Protein AF-A0A068T8K9-F1 (afdb_monomer_lite)

Structure (mmCIF, N/CA/C/O backbone):
data_AF-A0A068T8K9-F1
#
_entry.id   AF-A0A068T8K9-F1
#
loop_
_atom_site.group_PDB
_atom_site.id
_atom_site.type_symbol
_atom_site.label_atom_id
_atom_site.label_alt_id
_atom_site.label_comp_id
_atom_site.label_asym_id
_atom_site.label_entity_id
_atom_site.label_seq_id
_atom_site.pdbx_PDB_ins_code
_atom_site.Cartn_x
_atom_site.Cartn_y
_atom_site.Cartn_z
_atom_site.occupancy
_atom_site.B_iso_or_equiv
_atom_site.auth_seq_id
_atom_site.auth_comp_id
_atom_site.auth_asym_id
_atom_site.auth_atom_id
_atom_site.pdbx_PDB_model_num
ATOM 1 N N . MET A 1 1 ? -12.831 4.018 10.989 1.00 94.75 1 MET A N 1
ATOM 2 C CA . MET A 1 1 ? -13.723 2.955 10.463 1.00 94.75 1 MET A CA 1
ATOM 3 C C . MET A 1 1 ? -12.906 1.978 9.633 1.00 94.75 1 MET A C 1
ATOM 5 O O . MET A 1 1 ? -12.086 2.413 8.830 1.00 94.75 1 MET A O 1
ATOM 9 N N . ILE A 1 2 ? -13.132 0.680 9.815 1.00 96.38 2 ILE A N 1
ATOM 10 C CA . ILE A 1 2 ? -12.552 -0.410 9.030 1.00 96.38 2 ILE A CA 1
ATOM 11 C C . ILE A 1 2 ? -13.711 -1.194 8.411 1.00 96.38 2 ILE A C 1
ATOM 13 O O . ILE A 1 2 ? -14.587 -1.649 9.135 1.00 96.38 2 ILE A O 1
ATOM 17 N N . MET A 1 3 ? -13.736 -1.353 7.091 1.00 96.06 3 MET A N 1
ATOM 18 C CA . MET A 1 3 ? -14.687 -2.241 6.421 1.00 96.06 3 MET A CA 1
ATOM 19 C C . MET A 1 3 ? -14.027 -3.601 6.214 1.00 96.06 3 MET A C 1
ATOM 21 O O . MET A 1 3 ? -12.920 -3.648 5.682 1.00 96.06 3 MET A O 1
ATOM 25 N N . ILE A 1 4 ? -14.686 -4.689 6.612 1.00 96.69 4 ILE A N 1
ATOM 26 C CA . ILE A 1 4 ? -14.199 -6.069 6.472 1.00 96.69 4 ILE A CA 1
ATOM 27 C C . ILE A 1 4 ? -15.317 -6.902 5.849 1.00 96.69 4 ILE A C 1
ATOM 29 O O . ILE A 1 4 ? -16.389 -7.022 6.431 1.00 96.69 4 ILE A O 1
ATOM 33 N N . ASP A 1 5 ? -15.090 -7.457 4.654 1.00 93.50 5 ASP A N 1
ATOM 34 C CA . ASP A 1 5 ? -16.088 -8.243 3.905 1.00 93.50 5 ASP A CA 1
ATOM 35 C C . ASP A 1 5 ? -17.469 -7.546 3.806 1.00 93.50 5 ASP A C 1
ATOM 37 O O . ASP A 1 5 ? -18.522 -8.176 3.881 1.00 93.50 5 ASP A O 1
ATOM 41 N N . GLY A 1 6 ? -17.467 -6.219 3.638 1.00 93.62 6 GLY A N 1
ATOM 42 C CA . GLY A 1 6 ? -18.686 -5.411 3.518 1.00 93.62 6 GLY A CA 1
ATOM 43 C C . GLY A 1 6 ? -19.352 -5.030 4.844 1.0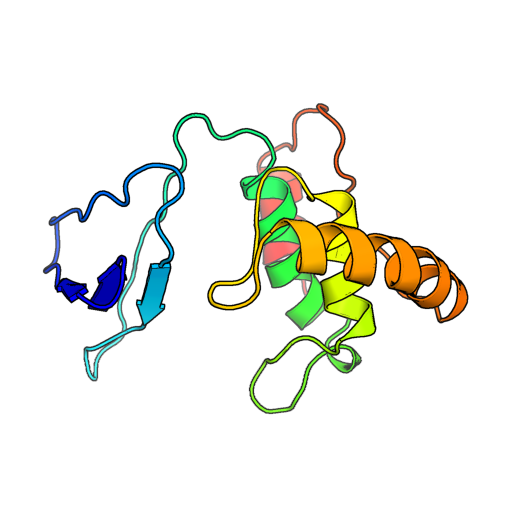0 93.62 6 GLY A C 1
ATOM 44 O O . GLY A 1 6 ? -20.383 -4.365 4.820 1.00 93.62 6 GLY A O 1
ATOM 45 N N . VAL A 1 7 ? -18.773 -5.404 5.987 1.00 96.50 7 VAL A N 1
ATOM 46 C CA . VAL A 1 7 ? -19.250 -5.021 7.323 1.00 96.50 7 VAL A CA 1
ATOM 47 C C . VAL A 1 7 ? -18.380 -3.899 7.881 1.00 96.50 7 VAL A C 1
ATOM 49 O O . VAL A 1 7 ? -17.152 -3.980 7.844 1.00 96.50 7 VAL A O 1
ATOM 52 N N . GLU A 1 8 ? -19.008 -2.840 8.388 1.00 97.56 8 GLU A N 1
ATOM 53 C CA . GLU A 1 8 ? -18.300 -1.736 9.034 1.00 97.56 8 GLU A CA 1
ATOM 54 C C . GLU A 1 8 ? -17.983 -2.052 10.497 1.00 97.56 8 GLU A C 1
ATOM 56 O O . GLU A 1 8 ? -18.832 -2.498 11.266 1.00 97.56 8 GLU A O 1
ATOM 61 N N . HIS A 1 9 ? -16.745 -1.762 10.879 1.00 97.50 9 HIS A N 1
ATOM 62 C CA . HIS A 1 9 ? -16.242 -1.824 12.239 1.00 97.50 9 HIS A CA 1
ATOM 63 C C . HIS A 1 9 ? -15.676 -0.458 12.633 1.00 97.50 9 HIS A C 1
ATOM 65 O O . HIS A 1 9 ? -15.014 0.229 11.843 1.00 97.50 9 HIS A O 1
ATOM 71 N N . PHE A 1 10 ? -15.908 -0.079 13.881 1.00 96.56 10 PHE A N 1
ATOM 72 C CA . PHE A 1 10 ? -15.397 1.146 14.483 1.00 96.56 10 PHE A CA 1
ATOM 73 C C . PHE A 1 10 ? -14.495 0.771 15.658 1.00 96.56 10 PHE A C 1
ATOM 75 O O . PHE A 1 10 ? -14.661 -0.299 16.240 1.00 96.56 10 PHE A O 1
ATOM 82 N N . ALA A 1 11 ? -13.505 1.614 15.923 1.00 95.12 11 ALA A N 1
ATOM 83 C CA . ALA A 1 11 ? -12.605 1.483 17.057 1.00 95.12 11 ALA A CA 1
ATOM 84 C C . ALA A 1 11 ? -12.340 2.870 17.618 1.00 95.12 11 ALA A C 1
ATOM 86 O O . ALA A 1 11 ? -12.017 3.783 16.850 1.00 95.12 11 ALA A O 1
ATOM 87 N N . ASP A 1 12 ? -12.463 2.977 18.932 1.00 93.94 12 ASP A N 1
ATOM 88 C CA . ASP A 1 12 ? -12.082 4.148 19.703 1.00 93.94 12 ASP A CA 1
ATOM 89 C C . ASP A 1 12 ? -10.601 4.092 20.114 1.00 93.94 12 ASP A C 1
ATOM 91 O O . ASP A 1 12 ? -9.856 3.150 19.818 1.00 93.94 12 ASP A O 1
ATOM 95 N N . VAL A 1 13 ? -10.143 5.143 20.796 1.00 94.69 13 VAL A N 1
ATOM 96 C CA . VAL A 1 13 ? -8.765 5.247 21.287 1.00 94.69 13 VAL A CA 1
ATOM 97 C C . VAL A 1 13 ? -8.432 4.063 22.198 1.00 94.69 13 VAL A C 1
ATOM 99 O O . VAL A 1 13 ? -9.091 3.823 23.205 1.00 94.69 13 VAL A O 1
ATOM 102 N N . GLY A 1 14 ? -7.358 3.347 21.859 1.00 96.00 14 GLY A N 1
ATOM 103 C CA . GLY A 1 14 ? -6.893 2.172 22.601 1.00 96.00 14 GLY A CA 1
ATOM 104 C C . GLY A 1 14 ? -7.549 0.855 22.178 1.00 96.00 14 GLY A C 1
ATOM 105 O O . GLY A 1 14 ? -7.084 -0.205 22.596 1.00 96.00 14 GLY A O 1
ATOM 106 N N . GLU A 1 15 ? -8.568 0.889 21.319 1.00 96.50 15 GLU A N 1
ATOM 107 C CA . GLU A 1 15 ? -9.189 -0.316 20.778 1.00 96.50 15 GLU A CA 1
ATOM 108 C C . GLU A 1 15 ? -8.437 -0.853 19.554 1.00 96.50 15 GLU A C 1
ATOM 110 O O . GLU A 1 15 ? -7.646 -0.172 18.901 1.00 96.50 15 GLU A O 1
ATOM 115 N N . THR A 1 16 ? -8.662 -2.128 19.237 1.00 96.12 16 THR A N 1
ATOM 116 C CA . THR A 1 16 ? -8.030 -2.803 18.099 1.00 96.12 16 THR A CA 1
ATOM 117 C C . THR A 1 16 ? -9.060 -3.625 17.341 1.00 96.12 16 THR A C 1
ATOM 119 O O . THR A 1 16 ? -9.760 -4.449 17.926 1.00 96.12 16 THR A O 1
ATOM 122 N N . VAL A 1 17 ? -9.101 -3.458 16.017 1.00 97.00 17 VAL A N 1
ATOM 123 C CA . VAL A 1 17 ? -9.877 -4.319 15.115 1.00 97.00 17 VAL A CA 1
ATOM 124 C C . VAL A 1 17 ? -8.931 -5.269 14.396 1.00 97.00 17 VAL A C 1
ATOM 126 O O . VAL A 1 17 ? -8.009 -4.841 13.703 1.00 97.00 17 VAL A O 1
ATOM 129 N N . MET A 1 18 ? -9.181 -6.570 14.533 1.00 96.81 18 MET A N 1
ATOM 130 C CA . MET A 1 18 ? -8.411 -7.603 13.845 1.00 96.81 18 MET A CA 1
ATOM 131 C C . MET A 1 18 ? -9.033 -7.932 12.492 1.00 96.81 18 MET A C 1
ATOM 133 O O . MET A 1 18 ? -10.176 -8.376 12.415 1.00 96.81 18 MET A O 1
ATOM 137 N N . VAL A 1 19 ? -8.249 -7.782 11.425 1.00 95.75 19 VAL A N 1
ATOM 138 C CA . VAL A 1 19 ? -8.639 -8.222 10.084 1.00 95.75 19 VAL A CA 1
ATOM 139 C C . VAL A 1 19 ? -8.185 -9.671 9.871 1.00 95.75 19 VAL A C 1
ATOM 141 O O . VAL A 1 19 ? -6.980 -9.941 9.904 1.00 95.75 19 VAL A O 1
ATOM 144 N N . PRO A 1 20 ? -9.101 -10.626 9.625 1.00 94.25 20 PRO A N 1
ATOM 145 C CA . PRO A 1 20 ? -8.705 -12.005 9.375 1.00 94.25 20 PRO A CA 1
ATOM 146 C C . PRO A 1 20 ? -7.969 -12.162 8.037 1.00 94.25 20 PRO A C 1
ATOM 148 O O . PRO A 1 20 ? -8.194 -11.427 7.072 1.00 94.25 20 PRO A O 1
ATOM 151 N N . ARG A 1 21 ? -7.109 -13.183 7.947 1.00 91.00 21 ARG A N 1
ATOM 152 C CA . ARG A 1 21 ? -6.367 -13.500 6.718 1.00 91.00 21 ARG A CA 1
ATOM 153 C C . ARG A 1 21 ? -7.317 -13.689 5.530 1.00 91.00 21 ARG A C 1
ATOM 155 O O . ARG A 1 21 ? -8.274 -14.454 5.606 1.00 91.00 21 ARG A O 1
ATOM 162 N N . GLY A 1 22 ? -6.977 -13.060 4.405 1.00 89.19 22 GLY A N 1
ATOM 163 C CA . GLY A 1 22 ? -7.682 -13.235 3.131 1.00 89.19 22 GLY A CA 1
ATOM 164 C C . GLY A 1 22 ? -9.015 -12.493 3.034 1.00 89.19 22 GLY A C 1
ATOM 165 O O . GLY A 1 22 ? -9.728 -12.684 2.054 1.00 89.19 22 GLY A O 1
ATOM 166 N N . LYS A 1 23 ? -9.348 -11.659 4.024 1.00 93.06 23 LYS A N 1
ATOM 167 C CA . LYS A 1 23 ? -10.567 -10.852 4.033 1.00 93.06 23 LYS A CA 1
ATOM 168 C C . LYS A 1 23 ? -10.358 -9.536 3.307 1.00 93.06 23 LYS A C 1
ATOM 170 O O . LYS A 1 23 ? -9.334 -8.874 3.495 1.00 93.06 23 LYS A O 1
ATOM 175 N N . ALA A 1 24 ? -11.316 -9.172 2.460 1.00 93.62 24 ALA A N 1
ATOM 176 C CA . ALA A 1 24 ? -11.267 -7.904 1.751 1.00 93.62 24 ALA A CA 1
ATOM 177 C C . ALA A 1 24 ? -11.528 -6.784 2.757 1.00 93.62 24 ALA A C 1
ATOM 179 O O . ALA A 1 24 ? -12.496 -6.850 3.514 1.00 93.62 24 ALA A O 1
ATOM 180 N N . HIS A 1 25 ? -10.654 -5.780 2.791 1.00 94.25 25 HIS A N 1
ATOM 181 C CA . HIS A 1 25 ? -10.774 -4.705 3.762 1.00 94.25 25 HIS A CA 1
ATOM 182 C C . HIS A 1 25 ? -10.181 -3.392 3.269 1.00 94.25 25 HIS A C 1
ATOM 184 O O . HIS A 1 25 ? -9.284 -3.367 2.425 1.00 94.25 25 HIS A O 1
ATOM 190 N N . PHE A 1 26 ? -10.681 -2.303 3.840 1.00 92.69 26 PHE A N 1
ATOM 191 C CA . PHE A 1 26 ? -10.071 -0.981 3.783 1.00 92.69 26 PHE A CA 1
ATOM 192 C C . PHE A 1 26 ? -10.399 -0.223 5.069 1.00 92.69 26 PHE A C 1
ATOM 194 O 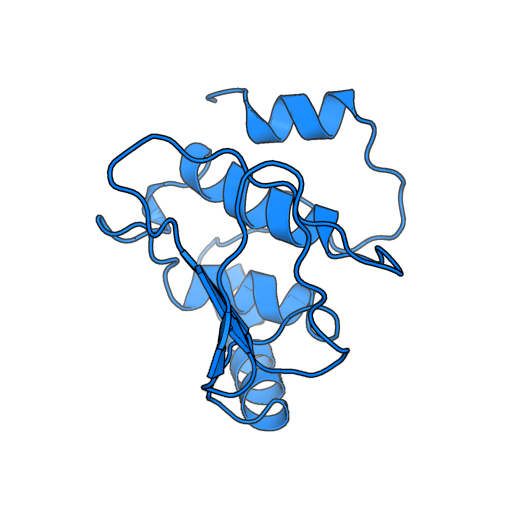O . PHE A 1 26 ? -11.312 -0.593 5.808 1.00 92.69 26 PHE A O 1
ATOM 201 N N . PHE A 1 27 ? -9.664 0.847 5.343 1.00 93.00 27 PHE A N 1
ATOM 202 C CA . PHE A 1 27 ? -9.930 1.723 6.476 1.00 93.00 27 PHE A CA 1
ATOM 203 C C . PHE A 1 27 ? -9.959 3.176 6.022 1.00 93.00 27 PHE A C 1
ATOM 205 O O . PHE A 1 27 ? -9.323 3.553 5.040 1.00 93.00 27 PHE A O 1
ATOM 212 N N . ARG A 1 28 ? -10.718 3.987 6.752 1.00 92.75 28 ARG A N 1
ATOM 213 C CA . ARG A 1 28 ? -10.753 5.441 6.599 1.00 92.75 28 ARG A CA 1
ATOM 214 C C . ARG A 1 28 ? -10.861 6.096 7.966 1.00 92.75 28 ARG A C 1
ATOM 216 O O . ARG A 1 28 ? -11.448 5.511 8.890 1.00 92.75 28 ARG A O 1
ATOM 223 N N . ASN A 1 29 ? -10.345 7.319 8.068 1.00 94.62 29 ASN A N 1
ATOM 224 C CA . ASN A 1 29 ? -10.703 8.179 9.183 1.00 94.62 29 ASN A CA 1
ATOM 225 C C . ASN A 1 29 ? -12.220 8.438 9.121 1.00 94.62 29 ASN A C 1
ATOM 227 O O . ASN A 1 29 ? -12.762 8.733 8.054 1.00 94.62 29 ASN A O 1
ATOM 231 N N . ALA A 1 30 ? -12.905 8.203 10.234 1.00 94.31 30 ALA A N 1
ATOM 232 C CA . ALA A 1 30 ? -14.346 8.406 10.356 1.00 94.31 30 ALA A CA 1
ATOM 233 C C . ALA A 1 30 ? -14.698 9.501 11.369 1.00 94.31 30 ALA A C 1
ATOM 235 O O . ALA A 1 30 ? -15.881 9.783 11.520 1.00 94.31 30 ALA A O 1
ATOM 236 N N . SER A 1 31 ? -13.702 10.091 12.038 1.00 92.88 31 SER A N 1
ATOM 237 C CA . SER A 1 31 ? -13.870 11.294 12.846 1.00 92.88 31 SER A CA 1
ATOM 238 C C . SER A 1 31 ? -13.663 12.545 11.998 1.00 92.88 31 SER A C 1
ATOM 240 O O . SER A 1 31 ? -12.987 12.503 10.966 1.00 92.88 31 SER A O 1
ATOM 242 N N . ASP A 1 32 ? -14.192 13.662 12.491 1.00 94.19 32 ASP A N 1
ATOM 243 C CA . ASP A 1 32 ? -13.892 14.995 11.961 1.00 94.19 32 ASP A CA 1
ATOM 244 C C . ASP A 1 32 ? -12.519 15.510 12.443 1.00 94.19 32 ASP A C 1
ATOM 246 O O . ASP A 1 32 ? -11.937 16.401 11.827 1.00 94.19 32 ASP A O 1
ATOM 250 N N . ASP A 1 33 ? -11.972 14.905 13.505 1.00 93.62 33 ASP A N 1
ATOM 251 C CA . ASP A 1 33 ? -10.654 15.213 14.065 1.00 93.62 33 ASP A CA 1
ATOM 252 C C . ASP A 1 33 ? -9.524 14.353 13.468 1.00 93.62 33 ASP A C 1
ATOM 254 O O . ASP A 1 33 ? -9.749 13.322 12.817 1.00 93.62 33 ASP A O 1
ATOM 258 N N . GLU A 1 34 ? -8.279 14.758 13.731 1.00 93.38 34 GLU A N 1
ATOM 259 C CA . GLU A 1 34 ? -7.084 13.985 13.392 1.00 93.38 34 GLU A CA 1
ATOM 260 C C . GLU A 1 34 ? -7.069 12.639 14.136 1.00 93.38 34 GLU A C 1
ATOM 262 O O . GLU A 1 34 ? -7.129 12.584 15.362 1.00 93.38 34 GLU A O 1
ATOM 267 N N . THR A 1 35 ? -6.953 11.541 13.383 1.00 93.38 35 THR A N 1
ATOM 268 C CA . THR A 1 35 ? -6.861 10.180 13.930 1.00 93.38 35 THR A CA 1
ATOM 269 C C . THR A 1 35 ? -5.487 9.587 13.648 1.00 93.38 35 THR A C 1
ATOM 271 O O . THR A 1 35 ? -5.073 9.470 12.492 1.00 93.38 35 THR A O 1
ATOM 274 N N . HIS A 1 36 ? -4.799 9.138 14.698 1.00 93.50 36 HIS A N 1
ATOM 275 C CA . HIS A 1 36 ? -3.572 8.347 14.582 1.00 93.50 36 HIS A CA 1
ATOM 276 C C . HIS A 1 36 ? -3.910 6.862 14.698 1.00 93.50 36 HIS A C 1
ATOM 278 O O . HIS A 1 36 ? -4.475 6.421 15.695 1.00 93.50 36 HIS A O 1
ATOM 284 N N . ALA A 1 37 ? -3.546 6.079 13.684 1.00 93.25 37 ALA A N 1
ATOM 285 C CA . ALA A 1 37 ? -3.780 4.640 13.655 1.00 93.25 37 ALA A CA 1
ATOM 286 C C . ALA A 1 37 ? -2.473 3.883 13.409 1.00 93.25 37 ALA A C 1
ATOM 288 O O . ALA A 1 37 ? -1.662 4.273 12.569 1.00 93.25 37 ALA A O 1
ATOM 289 N N . THR A 1 38 ? -2.291 2.766 14.116 1.00 93.25 38 THR A N 1
ATOM 290 C CA . THR A 1 38 ? -1.185 1.831 13.873 1.00 93.25 38 THR A CA 1
ATOM 291 C C . THR A 1 38 ? -1.723 0.577 13.202 1.00 93.25 38 THR A C 1
ATOM 293 O O . THR A 1 38 ? -2.621 -0.075 13.727 1.00 93.25 38 THR A O 1
ATOM 296 N N . VAL A 1 39 ? -1.148 0.218 12.054 1.00 92.12 39 VAL A N 1
ATOM 297 C CA . VAL A 1 39 ? -1.466 -1.028 11.347 1.00 92.12 39 VAL A CA 1
ATOM 298 C C . VAL A 1 39 ? -0.300 -1.995 11.509 1.00 92.12 39 VAL A C 1
ATOM 300 O O . VAL A 1 39 ? 0.831 -1.681 11.139 1.00 92.12 39 VAL A O 1
ATOM 303 N N . SER A 1 40 ? -0.576 -3.181 12.047 1.00 92.75 40 SER A N 1
ATOM 304 C CA . SER A 1 40 ? 0.403 -4.256 12.208 1.00 92.75 40 SER A CA 1
ATOM 305 C C . SER A 1 40 ? 0.022 -5.476 11.368 1.00 92.75 40 SER A C 1
ATOM 307 O O . SER A 1 40 ? -1.151 -5.795 11.181 1.00 92.75 40 SER A O 1
ATOM 309 N N . PHE A 1 41 ? 1.035 -6.161 10.833 1.00 90.56 41 PHE A N 1
ATOM 310 C CA . PHE A 1 41 ? 0.873 -7.374 10.033 1.00 90.56 41 PHE A CA 1
ATOM 311 C C . PHE A 1 41 ? 1.622 -8.522 10.702 1.00 90.56 41 PHE A C 1
ATOM 313 O O . PHE A 1 41 ? 2.823 -8.413 10.957 1.00 90.56 41 PHE A O 1
ATOM 320 N N . THR A 1 42 ? 0.932 -9.641 10.920 1.00 91.00 42 THR A N 1
ATOM 321 C CA . THR A 1 42 ? 1.513 -10.846 11.523 1.00 91.00 42 THR A CA 1
ATOM 322 C C . THR A 1 42 ? 1.162 -12.069 10.669 1.00 91.00 42 THR A C 1
ATOM 324 O O . THR A 1 42 ? -0.014 -12.426 10.590 1.00 91.00 42 THR A O 1
ATOM 327 N N . PRO A 1 43 ? 2.141 -12.740 10.027 1.00 88.38 43 PRO A N 1
ATOM 328 C CA . PRO A 1 43 ? 3.558 -12.369 9.928 1.00 88.38 43 PRO A CA 1
ATOM 329 C C . PRO A 1 43 ? 3.779 -11.124 9.045 1.00 88.38 43 PRO A C 1
ATOM 331 O O . PRO A 1 43 ? 3.054 -10.910 8.076 1.00 88.38 43 PRO A O 1
ATOM 334 N N . GLY A 1 44 ? 4.818 -10.333 9.335 1.00 84.69 44 GLY A N 1
ATOM 335 C CA . GLY A 1 44 ? 5.079 -9.069 8.626 1.00 84.69 44 GLY A CA 1
ATOM 336 C C . GLY A 1 44 ? 5.398 -9.228 7.133 1.00 84.69 44 GLY A C 1
ATOM 337 O O . GLY A 1 44 ? 4.961 -8.416 6.313 1.00 84.69 44 GLY A O 1
ATOM 338 N N . GLN A 1 45 ? 6.099 -10.306 6.759 1.00 87.75 45 GLN A N 1
ATOM 339 C CA . GLN A 1 45 ? 6.505 -10.608 5.377 1.00 87.75 45 GLN A CA 1
ATOM 340 C C . GLN A 1 45 ? 7.052 -9.354 4.654 1.00 87.75 45 GLN A C 1
ATOM 342 O O . GLN A 1 45 ? 7.885 -8.640 5.206 1.00 87.75 45 GLN A O 1
ATOM 347 N N . LYS A 1 46 ? 6.582 -9.050 3.435 1.00 90.94 46 LYS A N 1
ATOM 348 C CA . LYS A 1 46 ? 7.018 -7.887 2.639 1.00 90.94 46 LYS A CA 1
ATOM 349 C C . LYS A 1 46 ? 6.069 -6.680 2.707 1.00 90.94 46 LYS A C 1
ATOM 351 O O . LYS A 1 46 ? 6.224 -5.756 1.909 1.00 90.94 46 LYS A O 1
ATOM 356 N N . HIS A 1 47 ? 5.118 -6.647 3.647 1.00 90.56 47 HIS A N 1
ATOM 357 C CA . HIS A 1 47 ? 4.121 -5.567 3.738 1.00 90.56 47 HIS A CA 1
ATOM 358 C C . HIS A 1 47 ? 4.768 -4.201 3.982 1.00 90.56 47 HIS A C 1
ATOM 360 O O . HIS A 1 47 ? 4.475 -3.253 3.258 1.00 90.56 47 HIS A O 1
ATOM 366 N N . LEU A 1 48 ? 5.712 -4.108 4.927 1.00 89.06 48 LEU A N 1
ATOM 367 C CA . LEU A 1 48 ? 6.411 -2.852 5.226 1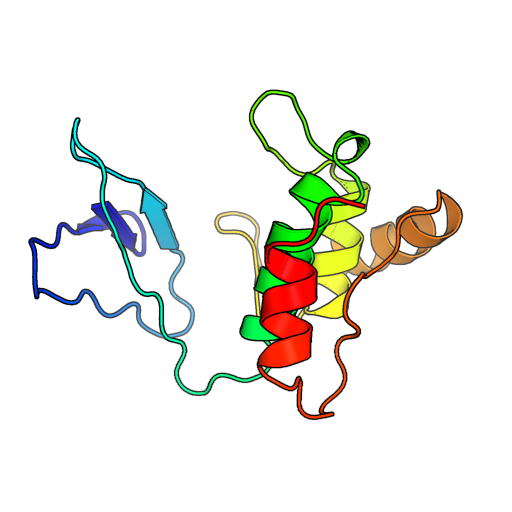.00 89.06 48 LEU A CA 1
ATOM 368 C C . LEU A 1 48 ? 7.076 -2.258 3.972 1.00 89.06 48 LEU A C 1
ATOM 370 O O . LEU A 1 48 ? 6.924 -1.077 3.681 1.00 89.06 48 LEU A O 1
ATOM 374 N N . ARG A 1 49 ? 7.749 -3.094 3.174 1.00 91.50 49 ARG A N 1
ATOM 375 C CA . ARG A 1 49 ? 8.396 -2.684 1.916 1.00 91.50 49 ARG A CA 1
ATOM 376 C C . ARG A 1 49 ? 7.400 -2.165 0.880 1.00 91.50 49 ARG A C 1
ATOM 378 O O . ARG A 1 49 ? 7.707 -1.219 0.154 1.00 91.50 49 ARG A O 1
ATOM 385 N N . PHE A 1 50 ? 6.221 -2.776 0.797 1.00 93.06 50 PHE A N 1
ATOM 386 C CA . PHE A 1 50 ? 5.158 -2.298 -0.082 1.00 93.06 50 PHE A CA 1
ATOM 387 C C . PHE A 1 50 ? 4.643 -0.921 0.358 1.00 93.06 50 PHE A C 1
ATOM 389 O O . PHE A 1 50 ? 4.566 -0.013 -0.468 1.00 93.06 50 PHE A O 1
ATOM 396 N N . PHE A 1 51 ? 4.345 -0.742 1.648 1.00 91.00 51 PHE A N 1
ATOM 397 C CA . PHE A 1 51 ? 3.844 0.537 2.158 1.00 91.00 51 PHE A CA 1
ATOM 398 C C . PHE A 1 51 ? 4.887 1.652 2.063 1.00 91.00 51 PHE A C 1
ATOM 400 O O . PHE A 1 51 ? 4.533 2.754 1.661 1.00 91.00 51 PHE A O 1
ATOM 407 N N . ILE A 1 52 ? 6.173 1.363 2.298 1.00 90.56 52 ILE A N 1
ATOM 408 C CA . ILE A 1 52 ? 7.255 2.330 2.055 1.00 90.56 52 ILE A CA 1
ATOM 409 C C . ILE A 1 52 ? 7.318 2.708 0.575 1.00 90.56 52 ILE A C 1
ATOM 411 O O . ILE A 1 52 ? 7.429 3.885 0.258 1.00 90.56 52 ILE A O 1
ATOM 415 N N . ASN A 1 53 ? 7.202 1.746 -0.349 1.00 92.31 53 ASN A N 1
ATOM 416 C CA . ASN A 1 53 ? 7.137 2.071 -1.776 1.00 92.31 53 ASN A CA 1
ATOM 417 C C . ASN A 1 53 ? 5.982 3.017 -2.095 1.00 92.31 53 ASN A C 1
ATOM 419 O O . ASN A 1 53 ? 6.151 3.893 -2.938 1.00 92.31 53 ASN A O 1
ATOM 423 N N . LEU A 1 54 ? 4.810 2.815 -1.492 1.00 90.62 54 LEU A N 1
ATOM 424 C CA . LEU A 1 54 ? 3.648 3.659 -1.741 1.00 90.62 54 LEU A CA 1
ATOM 425 C C . LEU A 1 54 ? 3.849 5.058 -1.149 1.00 90.62 54 LEU A C 1
ATOM 427 O O . LEU A 1 54 ? 3.781 6.025 -1.901 1.00 90.62 54 LEU A O 1
ATOM 431 N N . ALA A 1 55 ? 4.183 5.143 0.141 1.00 89.75 55 ALA A N 1
ATOM 432 C CA . ALA A 1 55 ? 4.385 6.399 0.860 1.00 89.75 55 ALA A CA 1
ATOM 433 C C . ALA A 1 55 ? 5.537 7.226 0.270 1.00 89.75 55 ALA A C 1
ATOM 435 O O . ALA A 1 55 ? 5.361 8.391 -0.052 1.00 89.75 55 ALA A O 1
ATOM 436 N N . ALA A 1 56 ? 6.699 6.621 0.017 1.00 89.62 56 ALA A N 1
ATOM 437 C CA . ALA A 1 56 ? 7.818 7.344 -0.583 1.00 89.62 56 ALA A CA 1
ATOM 438 C C . ALA A 1 56 ? 7.503 7.806 -2.020 1.00 89.62 56 ALA A C 1
ATOM 440 O O . ALA A 1 56 ? 7.983 8.849 -2.455 1.00 89.62 56 ALA A O 1
ATOM 441 N N . SER A 1 57 ? 6.670 7.070 -2.774 1.00 91.56 57 SER A N 1
ATOM 442 C CA . SER A 1 57 ? 6.311 7.467 -4.146 1.00 91.56 57 SER A CA 1
ATOM 443 C C . SER A 1 57 ? 5.471 8.741 -4.193 1.00 91.56 57 SER A C 1
ATOM 445 O O . SER A 1 57 ? 5.568 9.450 -5.192 1.00 91.56 57 SER A O 1
ATOM 447 N N . THR A 1 58 ? 4.663 9.041 -3.166 1.00 89.25 58 THR A N 1
ATOM 448 C CA . THR A 1 58 ? 3.854 10.276 -3.145 1.00 89.25 58 THR A CA 1
ATOM 449 C C . THR A 1 58 ? 4.723 11.525 -3.033 1.00 89.25 58 THR A C 1
ATOM 451 O O . THR A 1 58 ? 4.277 12.606 -3.397 1.00 89.25 58 THR A O 1
ATOM 454 N N . VAL A 1 59 ? 5.959 11.368 -2.552 1.00 88.50 59 VAL A N 1
ATOM 455 C CA . VAL A 1 59 ? 6.946 12.443 -2.409 1.00 88.50 59 VAL A CA 1
ATOM 456 C C . VAL A 1 59 ? 7.940 12.445 -3.568 1.00 88.50 59 VAL A C 1
ATOM 458 O O . VAL A 1 59 ? 8.178 13.486 -4.166 1.00 88.50 59 VAL A O 1
ATOM 461 N N . LEU A 1 60 ? 8.508 11.283 -3.906 1.00 88.94 60 LEU A N 1
ATOM 462 C CA . LEU A 1 60 ? 9.598 11.176 -4.884 1.00 88.94 60 LEU A CA 1
ATOM 463 C C . LEU A 1 60 ? 9.125 11.139 -6.339 1.00 88.94 60 LEU A C 1
ATOM 465 O O . LEU A 1 60 ? 9.906 11.416 -7.244 1.00 88.94 60 LEU A O 1
ATOM 469 N N . THR A 1 61 ? 7.879 10.729 -6.572 1.00 92.12 61 THR A N 1
ATOM 470 C CA . THR A 1 61 ? 7.282 10.664 -7.912 1.00 92.12 61 THR A CA 1
ATOM 471 C C . THR A 1 61 ? 5.810 11.100 -7.874 1.00 92.12 61 THR A C 1
ATOM 473 O O . THR A 1 61 ? 4.918 10.298 -8.185 1.00 92.12 61 THR A O 1
ATOM 476 N N . PRO A 1 62 ? 5.505 12.327 -7.415 1.00 92.62 62 PRO A N 1
ATOM 477 C CA . PRO A 1 62 ? 4.131 12.800 -7.234 1.00 92.62 62 PRO A CA 1
ATOM 478 C C . PRO A 1 62 ? 3.335 12.798 -8.547 1.00 92.62 62 PRO A C 1
ATOM 480 O O . PRO A 1 62 ? 2.128 12.569 -8.548 1.00 92.62 62 PRO A O 1
ATOM 483 N N . GLU A 1 63 ? 4.006 12.938 -9.692 1.00 94.06 63 GLU A N 1
ATOM 484 C CA . GLU A 1 63 ? 3.412 12.843 -11.025 1.00 94.06 63 GLU A CA 1
ATOM 485 C C . GLU A 1 63 ? 2.803 11.468 -11.329 1.00 94.06 63 GLU A C 1
ATOM 487 O O . GLU A 1 63 ? 2.028 11.329 -12.280 1.00 94.06 63 GLU A O 1
ATOM 492 N N . ASN A 1 64 ? 3.119 10.440 -10.537 1.00 95.19 64 ASN A N 1
ATOM 493 C CA . ASN A 1 64 ? 2.532 9.109 -10.656 1.00 95.19 64 ASN A CA 1
ATOM 494 C C . ASN A 1 64 ? 1.168 8.974 -9.969 1.00 95.19 64 ASN A C 1
ATOM 496 O O . ASN A 1 64 ? 0.595 7.882 -10.002 1.00 95.19 64 ASN A O 1
ATOM 500 N N . PHE A 1 65 ? 0.643 10.056 -9.394 1.00 95.06 65 PHE A N 1
ATOM 501 C CA . PHE A 1 65 ? -0.620 10.087 -8.667 1.00 95.06 65 PHE A CA 1
ATOM 502 C C . PHE A 1 65 ? -1.603 11.091 -9.279 1.00 95.06 65 PHE A C 1
ATOM 504 O O . PHE A 1 65 ? -1.217 12.025 -9.985 1.00 95.06 65 PHE A O 1
ATOM 511 N N . SER A 1 66 ? -2.896 10.860 -9.059 1.00 93.19 66 SER A N 1
ATOM 512 C CA . SER A 1 66 ? -3.951 11.835 -9.334 1.00 93.19 66 SER A CA 1
ATOM 513 C C . SER A 1 66 ? -3.952 12.938 -8.262 1.00 93.19 66 SER A C 1
ATOM 515 O O . SER A 1 66 ? -3.391 12.741 -7.182 1.00 93.19 66 SER A O 1
ATOM 517 N N . PRO A 1 67 ? -4.628 14.079 -8.495 1.00 90.06 67 PRO A N 1
ATOM 518 C CA . PRO A 1 67 ? -4.856 15.085 -7.453 1.00 90.06 67 PRO A CA 1
ATOM 519 C C . PRO A 1 67 ? -5.578 14.542 -6.209 1.00 90.06 67 PRO A C 1
ATOM 521 O O . PRO A 1 67 ? -5.461 15.116 -5.134 1.00 90.06 67 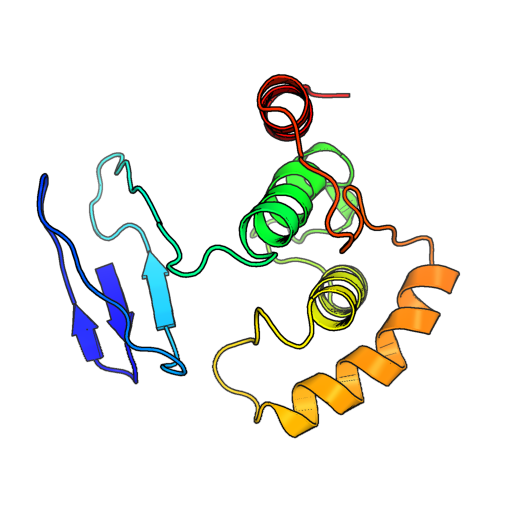PRO A O 1
ATOM 524 N N . GLN A 1 68 ? -6.317 13.438 -6.349 1.00 88.94 68 GLN A N 1
ATOM 525 C CA . GLN A 1 68 ? -7.005 12.742 -5.259 1.00 88.94 68 GLN A CA 1
ATOM 526 C C . GLN A 1 68 ? -6.083 11.775 -4.494 1.00 88.94 68 GLN A C 1
ATOM 528 O O . GLN A 1 68 ? -6.501 11.192 -3.499 1.00 88.94 68 GLN A O 1
ATOM 533 N N . GLY A 1 69 ? -4.832 11.607 -4.937 1.00 87.38 69 GLY A N 1
ATOM 534 C CA . GLY A 1 69 ? -3.861 10.695 -4.333 1.00 87.38 69 GLY A CA 1
ATOM 535 C C . GLY A 1 69 ? -3.919 9.265 -4.876 1.00 87.38 69 GLY A C 1
ATOM 536 O O . GLY A 1 69 ? -3.233 8.387 -4.352 1.00 87.38 69 GLY A O 1
ATOM 537 N N . ASP A 1 70 ? -4.685 9.008 -5.940 1.00 91.12 70 ASP A N 1
ATOM 538 C CA . ASP A 1 70 ? -4.766 7.679 -6.546 1.00 91.12 70 ASP A CA 1
ATOM 539 C C . ASP A 1 70 ? -3.531 7.397 -7.395 1.00 91.12 70 ASP A C 1
ATOM 541 O O . ASP A 1 70 ? -3.178 8.164 -8.293 1.00 91.12 70 ASP A O 1
ATOM 545 N N . ALA A 1 71 ? -2.889 6.254 -7.172 1.00 93.44 71 ALA A N 1
ATOM 546 C CA . ALA A 1 71 ? -1.775 5.831 -8.006 1.00 93.44 71 ALA A CA 1
ATOM 547 C C . ALA A 1 71 ? -2.245 5.522 -9.441 1.00 93.44 71 ALA A C 1
ATOM 549 O O . ALA A 1 71 ? -3.169 4.735 -9.654 1.00 93.44 71 ALA A O 1
ATOM 550 N N . LYS A 1 72 ? -1.549 6.069 -10.446 1.00 95.56 72 LYS A N 1
ATOM 551 C CA . LYS A 1 72 ? -1.772 5.734 -11.862 1.00 95.56 72 LYS A CA 1
ATOM 552 C C . LYS A 1 72 ? -1.639 4.225 -12.087 1.00 95.56 72 LYS A C 1
ATOM 554 O O . LYS A 1 72 ? -0.769 3.574 -11.503 1.00 95.56 72 LYS A O 1
ATOM 559 N N . LEU A 1 73 ? -2.437 3.684 -13.013 1.00 95.62 73 LEU A N 1
ATOM 560 C CA . LEU A 1 73 ? -2.547 2.239 -13.258 1.00 95.62 73 LEU A CA 1
ATOM 561 C C . LEU A 1 73 ? -1.189 1.543 -13.435 1.00 95.62 73 LEU A C 1
ATOM 563 O O . LEU A 1 73 ? -0.933 0.523 -12.804 1.00 95.62 73 LEU A O 1
ATOM 567 N N . LEU A 1 74 ? -0.294 2.095 -14.256 1.00 97.00 74 LEU A N 1
ATOM 568 C CA . LEU A 1 74 ? 1.020 1.488 -14.493 1.00 97.00 74 LEU A CA 1
ATOM 569 C C . LEU A 1 74 ? 1.938 1.557 -13.266 1.00 97.00 74 LEU A C 1
ATOM 571 O O . LEU A 1 74 ? 2.691 0.610 -13.015 1.00 97.00 74 LEU A O 1
ATOM 575 N N . ALA A 1 75 ? 1.849 2.629 -12.476 1.00 95.69 75 ALA A N 1
ATOM 576 C CA . ALA A 1 75 ? 2.614 2.777 -11.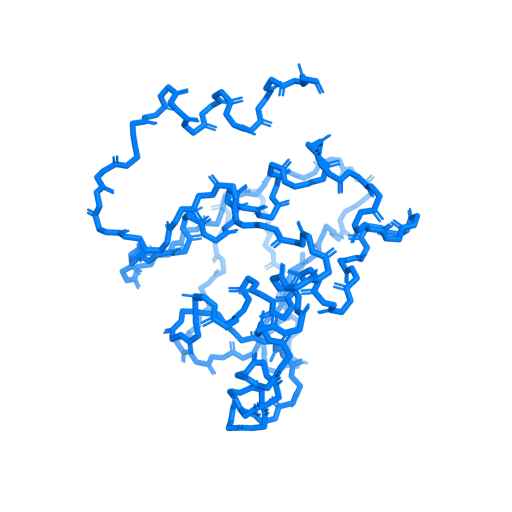243 1.00 95.69 75 ALA A CA 1
ATOM 577 C C . ALA A 1 75 ? 2.187 1.736 -10.201 1.00 95.69 75 ALA A C 1
ATOM 579 O O . ALA A 1 75 ? 3.042 1.085 -9.593 1.00 95.69 75 ALA A O 1
ATOM 580 N N . ILE A 1 76 ? 0.876 1.551 -10.012 1.00 95.38 76 ILE A N 1
ATOM 581 C CA . ILE A 1 76 ? 0.352 0.576 -9.050 1.00 95.38 76 ILE A CA 1
ATOM 582 C C . ILE A 1 76 ? 0.487 -0.863 -9.558 1.00 95.38 76 ILE A C 1
ATOM 584 O O . ILE A 1 76 ? 0.829 -1.743 -8.772 1.00 95.38 76 ILE A O 1
ATOM 588 N N . ALA A 1 77 ? 0.340 -1.108 -10.865 1.00 96.69 77 ALA A N 1
ATOM 589 C CA . ALA A 1 77 ? 0.528 -2.430 -11.463 1.00 96.69 77 ALA A CA 1
ATOM 590 C C . ALA A 1 77 ? 1.946 -2.968 -11.239 1.00 96.69 77 ALA A C 1
ATOM 592 O O . ALA A 1 77 ? 2.111 -4.131 -10.876 1.00 96.69 77 ALA A O 1
ATOM 593 N N . LEU A 1 78 ? 2.974 -2.121 -11.388 1.00 97.31 78 LEU A N 1
ATOM 594 C CA . LEU A 1 78 ? 4.359 -2.511 -11.112 1.00 97.31 78 LEU A CA 1
ATOM 595 C C . LEU A 1 78 ? 4.546 -2.942 -9.651 1.00 97.31 78 LEU A C 1
ATOM 597 O O . LEU A 1 78 ? 5.165 -3.974 -9.387 1.00 97.31 78 LEU A O 1
ATOM 601 N N . LYS A 1 79 ? 4.001 -2.163 -8.709 1.00 95.81 79 LYS A N 1
ATOM 602 C CA . LYS A 1 79 ? 4.091 -2.432 -7.268 1.00 95.81 79 LYS A CA 1
ATOM 603 C C . LYS A 1 79 ? 3.324 -3.706 -6.898 1.00 95.81 79 LYS A C 1
ATOM 605 O O . LYS A 1 79 ? 3.904 -4.615 -6.314 1.00 95.81 79 LYS A O 1
ATOM 610 N N . LEU A 1 80 ? 2.060 -3.830 -7.299 1.00 95.75 80 LEU A N 1
ATOM 611 C CA . LEU A 1 80 ? 1.242 -5.012 -7.005 1.00 95.75 80 LEU A CA 1
ATOM 612 C C . LEU A 1 80 ? 1.784 -6.280 -7.672 1.00 95.75 80 LEU A C 1
ATOM 614 O O . LEU A 1 80 ? 1.715 -7.349 -7.076 1.00 95.75 80 LEU A O 1
ATOM 618 N N . HIS A 1 81 ? 2.403 -6.186 -8.853 1.00 97.00 81 HIS A N 1
ATOM 619 C CA . HIS A 1 81 ? 3.098 -7.331 -9.440 1.00 97.00 81 HIS A CA 1
ATOM 620 C C . HIS A 1 81 ? 4.362 -7.722 -8.659 1.00 97.00 81 HIS A C 1
ATOM 622 O O . HIS A 1 81 ? 4.634 -8.908 -8.474 1.00 97.00 81 HIS A O 1
ATOM 628 N N . ALA A 1 82 ? 5.144 -6.744 -8.195 1.00 95.94 82 ALA A N 1
ATOM 629 C CA . ALA A 1 82 ? 6.365 -6.997 -7.431 1.00 95.94 82 ALA A CA 1
ATOM 630 C C . ALA A 1 82 ? 6.088 -7.641 -6.061 1.00 95.94 82 ALA A C 1
ATOM 632 O O . ALA A 1 82 ? 6.896 -8.434 -5.583 1.00 95.94 82 ALA A O 1
ATOM 633 N N . TYR A 1 83 ? 4.931 -7.341 -5.465 1.00 94.19 83 TYR A N 1
ATOM 634 C CA . TYR A 1 83 ? 4.485 -7.860 -4.168 1.00 94.19 83 TYR A CA 1
ATOM 635 C C . TYR A 1 83 ? 3.266 -8.799 -4.289 1.00 94.19 83 TYR A C 1
ATOM 637 O O . TYR A 1 83 ? 2.492 -8.936 -3.343 1.00 94.19 83 TYR A O 1
ATOM 645 N N . ARG A 1 84 ? 3.116 -9.486 -5.432 1.00 90.00 84 ARG A N 1
ATOM 646 C CA . ARG A 1 84 ? 1.924 -10.246 -5.883 1.00 90.00 84 ARG A CA 1
ATOM 647 C C . ARG A 1 84 ? 1.436 -11.415 -5.027 1.00 90.00 84 ARG A C 1
ATOM 649 O O . ARG A 1 84 ? 0.538 -12.117 -5.474 1.00 90.00 84 ARG A O 1
ATOM 656 N N . ASP A 1 85 ? 2.011 -11.650 -3.859 1.00 88.12 85 ASP A N 1
ATOM 657 C CA . ASP A 1 85 ? 1.600 -12.683 -2.894 1.00 88.12 85 ASP A CA 1
ATOM 658 C C . ASP A 1 85 ? 1.405 -12.107 -1.477 1.00 88.12 85 ASP A C 1
ATOM 660 O O . ASP A 1 85 ? 1.231 -12.853 -0.517 1.00 88.12 85 ASP A O 1
ATOM 664 N N . HIS A 1 86 ? 1.423 -10.774 -1.361 1.00 88.44 86 HIS A N 1
ATOM 665 C CA . HIS A 1 86 ? 1.308 -10.038 -0.102 1.00 88.44 86 HIS A CA 1
ATOM 666 C C . HIS A 1 86 ? 0.095 -9.106 -0.094 1.00 88.44 86 HIS A C 1
ATOM 668 O O . HIS A 1 86 ? -0.634 -9.075 0.888 1.00 88.44 86 HIS A O 1
ATOM 674 N N . LEU A 1 87 ? -0.156 -8.381 -1.192 1.00 88.69 87 LEU A N 1
ATOM 675 C CA . LEU A 1 87 ? -1.302 -7.478 -1.307 1.00 88.69 87 LEU A CA 1
ATOM 676 C C . LEU A 1 87 ? -2.067 -7.680 -2.612 1.00 88.69 87 LEU A C 1
ATOM 678 O O . LEU A 1 87 ? -1.479 -7.869 -3.678 1.00 88.69 87 LEU A O 1
ATOM 682 N N . TYR A 1 88 ? -3.387 -7.562 -2.505 1.00 91.38 88 TYR A N 1
ATOM 683 C CA . TYR A 1 88 ? -4.326 -7.524 -3.618 1.00 91.38 88 TYR A CA 1
ATOM 684 C C . TYR A 1 88 ? -5.347 -6.421 -3.367 1.00 91.38 88 TYR A C 1
ATOM 686 O O . TYR A 1 88 ? -5.658 -6.101 -2.220 1.00 91.38 88 TYR A O 1
ATOM 694 N N . LEU A 1 89 ? -5.885 -5.861 -4.445 1.00 90.12 89 LEU A N 1
ATOM 695 C CA . LEU A 1 89 ? -6.995 -4.923 -4.367 1.00 90.12 89 LEU A CA 1
ATOM 696 C C . LEU A 1 89 ? -8.269 -5.662 -3.953 1.00 90.12 89 LEU A C 1
ATOM 698 O O . LEU A 1 89 ? -8.519 -6.783 -4.405 1.00 90.12 89 LEU A O 1
ATOM 702 N N . ALA A 1 90 ? -9.090 -5.021 -3.127 1.00 87.38 90 ALA A N 1
ATOM 703 C CA . ALA A 1 90 ? -10.446 -5.485 -2.874 1.00 87.38 90 ALA A CA 1
ATOM 704 C C . ALA A 1 90 ? -11.288 -5.354 -4.160 1.00 87.38 90 ALA A C 1
ATOM 706 O O . ALA A 1 90 ? -11.165 -4.367 -4.885 1.00 87.38 90 ALA A O 1
ATOM 707 N N . GLY A 1 91 ? -12.133 -6.347 -4.453 1.00 85.25 91 GLY A N 1
ATOM 708 C CA . GLY A 1 91 ? -13.051 -6.336 -5.600 1.00 85.25 91 GLY A CA 1
ATOM 709 C C . GLY A 1 91 ? -12.704 -7.365 -6.684 1.00 85.25 91 GLY A C 1
ATOM 710 O O . GLY A 1 91 ? -13.360 -8.406 -6.737 1.00 85.25 91 GLY A O 1
ATOM 711 N N . PRO A 1 92 ? -11.709 -7.126 -7.562 1.00 89.25 92 PRO A N 1
ATOM 712 C CA . PRO A 1 92 ? -11.396 -8.062 -8.641 1.00 89.25 92 PRO A CA 1
ATOM 713 C C . PRO A 1 92 ? -10.882 -9.414 -8.112 1.00 89.25 92 PRO A C 1
ATOM 715 O O . PRO A 1 92 ? -10.085 -9.428 -7.169 1.00 89.25 92 PRO A O 1
ATOM 718 N N . PRO A 1 93 ? -11.220 -10.558 -8.740 1.00 92.75 93 PRO A N 1
ATOM 719 C CA . PRO A 1 93 ? -10.657 -11.849 -8.347 1.00 92.75 93 PRO A CA 1
ATOM 720 C C . PRO A 1 93 ? -9.122 -11.854 -8.406 1.00 92.75 93 PRO A C 1
ATOM 722 O O . PRO A 1 93 ? -8.524 -11.346 -9.355 1.00 92.75 93 PRO A O 1
ATOM 725 N N . ILE A 1 94 ? -8.467 -12.480 -7.422 1.00 93.69 94 ILE A N 1
ATOM 726 C CA . ILE A 1 94 ? -6.996 -12.482 -7.286 1.00 93.69 94 ILE A CA 1
ATOM 727 C C . ILE A 1 94 ? -6.291 -12.967 -8.562 1.00 93.69 94 ILE A C 1
ATOM 729 O O . ILE A 1 94 ? -5.272 -12.409 -8.964 1.00 93.69 94 ILE A O 1
ATOM 733 N N . TRP A 1 95 ? -6.827 -13.993 -9.226 1.00 95.38 95 TRP A N 1
ATOM 734 C CA . TRP A 1 95 ? -6.222 -14.532 -10.445 1.00 95.38 95 TRP A CA 1
ATOM 735 C C . TRP A 1 95 ? -6.250 -13.525 -11.608 1.00 95.38 95 TRP A C 1
ATOM 737 O O . TRP A 1 95 ? -5.280 -13.445 -12.361 1.00 95.38 95 TRP A O 1
ATOM 747 N N . VAL A 1 96 ? -7.305 -12.703 -11.704 1.00 96.12 96 VAL A N 1
ATOM 748 C CA . VAL A 1 96 ? -7.409 -11.617 -12.692 1.00 96.12 96 VAL A CA 1
ATOM 749 C C . VAL A 1 96 ? -6.341 -10.570 -12.410 1.00 96.12 96 VAL A C 1
ATOM 751 O O . VAL A 1 96 ? -5.622 -10.162 -13.318 1.00 96.12 96 VAL A O 1
ATOM 754 N N . GLN A 1 97 ? -6.182 -10.183 -11.142 1.00 96.06 97 GLN A N 1
ATOM 755 C CA . GLN A 1 97 ? -5.149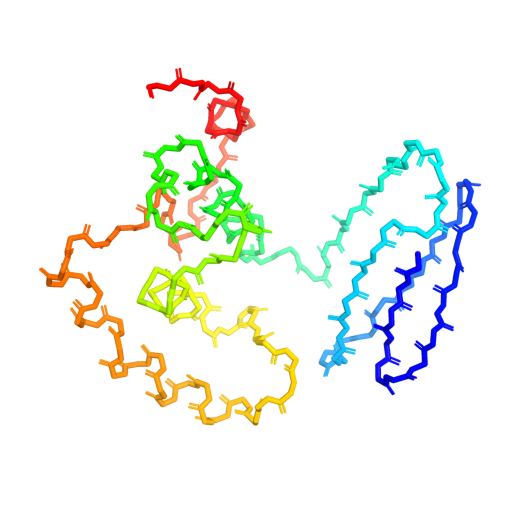 -9.234 -10.727 1.00 96.06 97 GLN A CA 1
ATOM 756 C C . GLN A 1 97 ? -3.747 -9.746 -11.063 1.00 96.06 97 GLN A C 1
ATOM 758 O O . GLN A 1 97 ? -2.945 -9.016 -11.641 1.00 96.06 97 GLN A O 1
ATOM 763 N N . LYS A 1 98 ? -3.451 -11.018 -10.759 1.00 96.25 98 LYS A N 1
ATOM 764 C CA . LYS A 1 98 ? -2.153 -11.632 -11.070 1.00 96.25 98 LYS A CA 1
ATOM 765 C C . LYS A 1 98 ? -1.843 -11.580 -12.562 1.00 96.25 98 LYS A C 1
ATOM 767 O O . LYS A 1 98 ? -0.741 -11.169 -12.922 1.00 96.25 98 LYS A O 1
ATOM 772 N N . LEU A 1 99 ? -2.800 -11.963 -13.408 1.00 97.38 99 LEU A N 1
ATOM 773 C CA . LEU A 1 99 ? -2.628 -11.944 -14.858 1.00 97.38 99 LEU A CA 1
ATOM 774 C C . LEU A 1 99 ? -2.435 -10.512 -15.372 1.00 97.38 99 LEU A C 1
ATOM 776 O O . LEU A 1 99 ? -1.431 -10.221 -16.016 1.00 97.38 99 LEU A O 1
ATOM 780 N N . MET A 1 100 ? -3.349 -9.609 -15.017 1.00 97.44 100 MET A N 1
ATOM 781 C CA . MET A 1 100 ? -3.325 -8.212 -15.451 1.00 97.44 100 MET A CA 1
ATOM 782 C C . MET A 1 100 ? -2.037 -7.495 -15.025 1.00 97.44 100 MET A C 1
ATOM 784 O O . MET A 1 100 ? -1.408 -6.798 -15.818 1.00 97.44 100 MET A O 1
ATOM 788 N N . PHE A 1 101 ? -1.598 -7.659 -13.778 1.00 97.50 101 PHE A N 1
ATOM 789 C CA . PHE A 1 101 ? -0.384 -6.995 -13.311 1.00 97.50 101 PHE A CA 1
ATOM 790 C C . PHE A 1 101 ? 0.885 -7.644 -13.868 1.00 97.50 101 PHE A C 1
ATOM 792 O O . PHE A 1 101 ? 1.866 -6.939 -14.086 1.00 97.50 101 PHE A O 1
ATOM 799 N N . ALA A 1 102 ? 0.873 -8.947 -14.172 1.00 97.50 102 ALA A N 1
ATOM 800 C CA . ALA A 1 102 ? 1.980 -9.592 -14.879 1.00 97.50 102 ALA A CA 1
ATOM 801 C C . ALA A 1 102 ? 2.166 -9.059 -16.301 1.00 97.50 102 ALA A C 1
ATOM 803 O O . ALA A 1 102 ? 3.304 -8.885 -16.732 1.00 97.50 102 ALA A O 1
ATOM 804 N N . THR A 1 103 ? 1.077 -8.744 -17.004 1.00 97.81 103 THR A N 1
ATOM 805 C CA . THR A 1 103 ? 1.156 -8.154 -18.345 1.00 97.81 103 THR A CA 1
ATOM 806 C C . THR A 1 103 ? 1.541 -6.677 -18.308 1.00 97.81 103 THR A C 1
ATOM 808 O O . THR A 1 103 ? 2.311 -6.223 -19.149 1.00 97.81 103 THR A O 1
ATOM 811 N N . LEU A 1 104 ? 1.046 -5.914 -17.327 1.00 98.31 104 LEU A N 1
ATOM 812 C CA . LEU A 1 104 ? 1.302 -4.473 -17.241 1.00 98.31 104 LEU A CA 1
ATOM 813 C C . LEU A 1 104 ? 2.678 -4.128 -16.658 1.00 98.31 104 LEU A C 1
ATOM 815 O O . LEU A 1 104 ? 3.282 -3.148 -17.081 1.00 98.31 104 LEU A O 1
ATOM 819 N N . ALA A 1 105 ? 3.216 -4.921 -15.729 1.00 97.69 105 ALA A N 1
ATOM 820 C CA . ALA A 1 105 ? 4.498 -4.636 -15.083 1.00 97.69 105 ALA A CA 1
ATOM 821 C C . ALA A 1 105 ? 5.692 -4.407 -16.040 1.00 97.69 105 ALA A C 1
ATOM 823 O O . ALA A 1 105 ? 6.447 -3.457 -15.801 1.00 97.69 105 ALA A O 1
ATOM 824 N N . PRO A 1 106 ? 5.920 -5.207 -17.106 1.00 98.12 106 PRO A N 1
ATOM 825 C CA . PRO A 1 106 ? 6.989 -4.914 -18.061 1.00 98.12 106 PRO A CA 1
ATOM 826 C C . PRO A 1 106 ? 6.747 -3.597 -18.808 1.00 98.12 106 PRO A C 1
ATOM 828 O O . PRO A 1 106 ? 7.688 -2.825 -18.978 1.00 98.12 106 PRO A O 1
ATOM 831 N N . ILE A 1 107 ? 5.497 -3.285 -19.165 1.00 98.44 107 ILE A N 1
ATOM 832 C CA . ILE A 1 107 ? 5.126 -2.010 -19.800 1.00 98.44 107 ILE A CA 1
ATOM 833 C C . ILE A 1 107 ? 5.429 -0.846 -18.852 1.00 98.44 107 ILE A C 1
ATOM 835 O O . ILE A 1 107 ? 6.058 0.128 -19.259 1.00 98.44 107 ILE A O 1
ATOM 839 N N . SER A 1 108 ? 5.090 -0.974 -17.567 1.00 98.00 108 SER A N 1
ATOM 840 C CA . SER A 1 108 ? 5.444 0.018 -16.551 1.00 98.00 108 SER A CA 1
ATOM 841 C C . SER A 1 108 ? 6.955 0.268 -16.512 1.00 98.00 108 SER A C 1
ATOM 843 O O . SER A 1 108 ? 7.401 1.412 -16.482 1.00 98.00 108 SER A O 1
ATOM 845 N N . ARG A 1 109 ? 7.777 -0.787 -16.563 1.00 97.31 109 ARG A N 1
ATOM 846 C CA . ARG A 1 109 ? 9.240 -0.623 -16.582 1.00 97.31 109 ARG A CA 1
ATOM 847 C C . ARG A 1 109 ? 9.722 0.088 -17.847 1.00 97.31 109 ARG A C 1
ATOM 849 O O . ARG A 1 109 ? 10.590 0.956 -17.740 1.00 97.31 109 ARG A O 1
ATOM 856 N N . LEU A 1 110 ? 9.162 -0.241 -19.009 1.00 98.12 110 LEU A N 1
ATOM 857 C CA . LEU A 1 110 ? 9.489 0.424 -20.275 1.00 98.12 110 LEU A CA 1
ATOM 858 C C . LEU A 1 110 ? 9.112 1.910 -20.254 1.00 98.12 110 LEU A C 1
ATOM 860 O O . LEU A 1 110 ? 9.873 2.738 -20.739 1.00 98.12 110 LEU A O 1
ATOM 864 N N . MET A 1 111 ? 8.003 2.259 -19.604 1.00 96.81 111 MET A N 1
ATOM 865 C CA . MET A 1 111 ? 7.547 3.643 -19.429 1.00 96.81 111 MET A CA 1
ATOM 866 C C . MET A 1 111 ? 8.252 4.396 -18.289 1.00 96.81 111 MET A C 1
ATOM 868 O O . MET A 1 111 ? 7.820 5.475 -17.903 1.00 96.81 111 MET A O 1
ATOM 872 N N . GLY A 1 112 ? 9.334 3.843 -17.734 1.00 95.75 112 GLY A N 1
ATOM 873 C CA . GLY A 1 112 ? 10.167 4.531 -16.745 1.00 95.75 112 GLY A CA 1
ATOM 874 C C . GLY A 1 112 ? 9.729 4.368 -15.288 1.00 95.75 112 GLY A C 1
ATOM 875 O O . GLY A 1 112 ? 10.468 4.781 -14.401 1.00 95.75 112 GLY A O 1
ATOM 876 N N . TYR A 1 113 ? 8.614 3.689 -14.997 1.00 96.38 113 TYR A N 1
ATOM 877 C CA . TYR A 1 113 ? 8.204 3.431 -13.613 1.00 96.38 113 TYR A CA 1
ATOM 878 C C . TYR A 1 113 ? 9.208 2.517 -12.898 1.00 96.38 113 TYR A C 1
ATOM 880 O O . TYR A 1 113 ? 9.693 1.525 -13.461 1.00 96.38 113 TYR A O 1
ATOM 888 N N . ARG A 1 114 ? 9.520 2.827 -11.637 1.00 94.31 114 ARG A N 1
ATOM 889 C CA . ARG A 1 114 ? 10.474 2.078 -10.805 1.00 94.31 114 ARG A CA 1
ATOM 890 C C . ARG A 1 114 ? 9.906 1.796 -9.416 1.00 94.31 114 ARG A C 1
ATOM 892 O O . ARG A 1 114 ? 8.970 2.449 -8.964 1.00 94.31 114 ARG A O 1
ATOM 899 N N . LEU A 1 115 ? 10.480 0.786 -8.766 1.00 94.50 115 LEU A N 1
ATOM 900 C CA . LEU A 1 115 ? 10.307 0.560 -7.334 1.00 94.50 115 LEU A CA 1
ATOM 901 C C . LEU A 1 115 ? 11.369 1.372 -6.593 1.00 94.50 115 LEU A C 1
ATOM 903 O O . LEU A 1 115 ? 12.522 1.387 -7.020 1.00 94.50 115 LEU A O 1
ATOM 907 N N . ILE A 1 116 ? 10.981 2.001 -5.491 1.00 92.19 116 ILE A N 1
ATOM 908 C CA . ILE A 1 116 ? 11.891 2.700 -4.576 1.00 92.19 116 ILE A CA 1
ATOM 909 C C . ILE A 1 116 ? 12.588 1.678 -3.675 1.00 92.19 116 ILE A C 1
ATOM 911 O O . ILE A 1 116 ? 13.785 1.769 -3.424 1.00 92.19 116 ILE A O 1
ATOM 915 N N . VAL A 1 117 ? 11.839 0.664 -3.234 1.00 90.69 117 VAL A N 1
ATOM 916 C CA . VAL A 1 117 ? 12.341 -0.443 -2.415 1.00 90.69 117 VAL A CA 1
ATOM 917 C C . VAL A 1 117 ? 12.097 -1.755 -3.152 1.00 90.69 117 VAL A C 1
ATOM 919 O O . VAL A 1 117 ? 10.998 -2.005 -3.646 1.00 90.69 117 VAL A O 1
ATOM 922 N N . ALA A 1 118 ? 13.111 -2.609 -3.253 1.00 90.62 118 ALA A N 1
ATOM 923 C CA . ALA A 1 118 ? 12.971 -3.906 -3.908 1.00 90.62 118 ALA A CA 1
ATOM 924 C C . ALA A 1 118 ? 12.186 -4.913 -3.031 1.00 90.62 118 ALA A C 1
ATOM 926 O O . ALA A 1 118 ? 12.086 -4.747 -1.813 1.00 90.62 118 ALA A O 1
ATOM 927 N N . PRO A 1 119 ? 11.593 -5.972 -3.608 1.00 89.88 119 PRO A N 1
ATOM 928 C CA . PRO A 1 119 ? 10.904 -7.021 -2.857 1.00 89.88 119 PRO A CA 1
ATOM 929 C C . PRO A 1 119 ? 11.875 -8.124 -2.383 1.00 89.88 119 PRO A C 1
ATOM 931 O O . PRO A 1 119 ? 11.549 -9.307 -2.474 1.00 89.88 119 PRO A O 1
ATOM 934 N N . ASP A 1 120 ? 13.073 -7.764 -1.921 1.00 88.38 120 ASP A N 1
ATOM 935 C CA . ASP A 1 120 ? 14.057 -8.703 -1.362 1.00 88.38 120 ASP A CA 1
ATOM 936 C C . ASP A 1 120 ? 13.870 -8.922 0.153 1.00 88.38 120 ASP A C 1
ATOM 938 O O . ASP A 1 120 ? 13.043 -8.265 0.791 1.00 88.38 120 ASP A O 1
ATOM 942 N N . ASP A 1 121 ? 14.628 -9.872 0.705 1.00 85.75 121 ASP A N 1
ATOM 943 C CA . ASP A 1 121 ? 14.570 -10.264 2.120 1.00 85.75 121 ASP A CA 1
ATOM 944 C C . ASP A 1 121 ? 15.655 -9.582 2.972 1.00 85.75 121 ASP A C 1
ATOM 946 O O . ASP A 1 121 ? 15.828 -9.921 4.142 1.00 85.75 121 ASP A O 1
ATOM 950 N N . ALA A 1 122 ? 16.395 -8.612 2.416 1.00 84.94 122 ALA A N 1
ATOM 951 C CA . ALA A 1 122 ? 17.371 -7.870 3.203 1.00 84.94 122 ALA A CA 1
ATOM 952 C C . ALA A 1 122 ? 16.659 -7.103 4.338 1.00 84.94 122 ALA A C 1
ATOM 954 O O . ALA A 1 122 ? 15.502 -6.690 4.198 1.00 84.94 122 ALA A O 1
ATOM 955 N N . PRO A 1 123 ? 17.299 -6.877 5.487 1.00 79.38 123 PRO A N 1
ATOM 956 C CA . PRO A 1 123 ? 16.728 -5.994 6.493 1.00 79.38 123 PRO A CA 1
ATOM 957 C C . PRO A 1 123 ? 16.673 -4.554 5.956 1.00 79.38 123 PRO A C 1
ATOM 959 O O . PRO A 1 123 ? 17.658 -4.047 5.421 1.00 79.38 123 PRO A O 1
ATOM 962 N N . LEU A 1 124 ? 15.529 -3.877 6.113 1.00 81.00 124 LEU A N 1
ATOM 963 C CA . LEU A 1 124 ? 15.484 -2.414 6.020 1.00 81.00 124 LEU A CA 1
ATOM 964 C C . LEU A 1 124 ? 15.800 -1.839 7.393 1.00 81.00 124 LEU A C 1
ATOM 966 O O . LEU A 1 124 ? 15.015 -2.004 8.325 1.00 81.00 124 LEU A O 1
ATOM 970 N N . GLY A 1 125 ? 16.937 -1.156 7.507 1.00 79.88 125 GLY A N 1
ATOM 971 C CA . GLY A 1 125 ? 17.273 -0.408 8.713 1.00 79.88 125 GLY A CA 1
ATOM 972 C C . GLY A 1 125 ? 16.268 0.719 8.954 1.00 79.88 125 GLY A C 1
ATOM 973 O O . GLY A 1 125 ? 15.820 1.364 8.003 1.00 79.88 125 GLY A O 1
ATOM 974 N N . GLN A 1 126 ? 15.938 0.973 10.220 1.00 77.75 126 GLN A N 1
ATOM 975 C CA . GLN A 1 126 ? 14.986 2.012 10.626 1.00 77.75 126 GLN A CA 1
ATOM 976 C C . GLN A 1 126 ? 15.360 3.392 10.065 1.00 77.75 126 GLN A C 1
ATOM 978 O O . GLN A 1 126 ? 14.490 4.095 9.558 1.00 77.75 126 GLN A O 1
ATOM 983 N N . ASP A 1 127 ? 16.652 3.724 10.034 1.00 81.38 127 ASP A N 1
ATOM 984 C CA . ASP A 1 127 ? 17.154 4.969 9.441 1.00 81.38 127 ASP A CA 1
ATOM 985 C C . ASP A 1 127 ? 16.826 5.073 7.951 1.00 81.38 127 ASP A C 1
ATOM 987 O O . ASP A 1 127 ? 16.458 6.134 7.458 1.00 81.38 127 ASP A O 1
ATOM 991 N N . THR A 1 128 ? 16.913 3.958 7.220 1.00 82.19 128 THR A N 1
ATOM 992 C CA . THR A 1 128 ? 16.568 3.924 5.792 1.00 82.19 128 THR A CA 1
ATOM 993 C C . THR A 1 128 ? 15.068 4.095 5.590 1.00 82.19 128 THR A C 1
ATOM 995 O O . THR A 1 128 ? 14.656 4.807 4.679 1.00 82.19 128 THR A O 1
ATOM 998 N N . VAL A 1 129 ? 14.249 3.477 6.448 1.00 79.06 129 VAL A N 1
ATOM 999 C CA . VAL A 1 129 ? 12.790 3.649 6.421 1.00 79.06 129 VAL A CA 1
ATOM 1000 C C . VAL A 1 129 ? 12.421 5.106 6.668 1.00 79.06 129 VAL A C 1
ATOM 1002 O O . VAL A 1 129 ? 11.677 5.675 5.875 1.00 79.06 129 VAL A O 1
ATOM 1005 N N . LEU A 1 130 ? 12.964 5.707 7.730 1.00 75.06 130 LEU A N 1
ATOM 1006 C CA . LEU A 1 130 ? 12.680 7.089 8.097 1.00 75.06 130 LEU A CA 1
ATOM 1007 C C . LEU A 1 130 ? 13.093 8.026 6.964 1.00 75.06 130 LEU A C 1
ATOM 1009 O O . LEU A 1 130 ? 12.268 8.783 6.473 1.00 75.06 130 LEU A O 1
ATOM 1013 N N . LYS A 1 131 ? 14.317 7.866 6.455 1.00 80.31 131 LYS A N 1
ATOM 1014 C CA . LYS A 1 131 ? 14.836 8.628 5.320 1.00 80.31 131 LYS A CA 1
ATOM 1015 C C . LYS A 1 131 ? 13.909 8.591 4.103 1.00 80.31 131 LYS A C 1
ATOM 1017 O O . LYS A 1 131 ? 13.607 9.627 3.526 1.00 80.31 131 LYS A O 1
ATOM 1022 N N . LEU A 1 132 ? 13.448 7.401 3.719 1.00 77.69 132 LEU A N 1
ATOM 1023 C CA . LEU A 1 132 ? 12.551 7.222 2.573 1.00 77.69 132 LEU A CA 1
ATOM 1024 C C . LEU A 1 132 ? 11.147 7.788 2.816 1.00 77.69 132 LEU A C 1
ATOM 1026 O O . LEU A 1 132 ? 10.480 8.164 1.857 1.00 77.69 132 LEU A O 1
ATOM 1030 N N . ALA A 1 133 ? 10.690 7.803 4.067 1.00 65.56 133 ALA A N 1
ATOM 1031 C CA . ALA A 1 133 ? 9.362 8.272 4.434 1.00 65.56 133 ALA A CA 1
ATOM 1032 C C . ALA A 1 133 ? 9.293 9.791 4.664 1.00 65.56 133 ALA A C 1
ATOM 1034 O O . ALA A 1 133 ? 8.215 10.359 4.515 1.00 65.56 133 ALA A O 1
ATOM 1035 N N . THR A 1 134 ? 10.401 10.442 5.041 1.00 67.12 134 THR A N 1
ATOM 1036 C CA . THR A 1 134 ? 10.381 11.835 5.518 1.00 67.12 134 THR A CA 1
ATOM 1037 C C . THR A 1 134 ? 11.263 12.804 4.737 1.00 67.12 134 THR A C 1
ATOM 1039 O O . THR A 1 134 ? 11.016 14.007 4.810 1.00 67.12 134 THR A O 1
ATOM 1042 N N . GLU A 1 135 ? 12.276 12.349 3.992 1.00 63.75 135 GLU A N 1
ATOM 1043 C CA . GLU A 1 135 ? 13.114 13.272 3.219 1.00 63.75 135 GLU A CA 1
ATOM 1044 C C . GLU A 1 135 ? 12.461 13.623 1.876 1.00 63.75 135 GLU A C 1
ATOM 1046 O O . GLU A 1 135 ? 12.377 12.799 0.963 1.00 63.75 135 GLU A O 1
ATOM 1051 N N . LEU A 1 136 ? 12.051 14.887 1.743 1.00 51.88 136 LEU A N 1
ATOM 1052 C CA . LEU A 1 136 ? 11.817 15.531 0.452 1.00 51.88 136 LEU A CA 1
ATOM 1053 C C . LEU A 1 136 ? 13.146 15.560 -0.319 1.00 51.88 136 LEU A C 1
ATOM 1055 O O . LEU A 1 136 ? 14.139 16.085 0.189 1.00 51.88 136 LEU A O 1
ATOM 1059 N N . ARG A 1 137 ? 13.177 14.993 -1.525 1.00 52.47 137 ARG A N 1
ATOM 1060 C CA . ARG A 1 137 ? 14.288 15.150 -2.471 1.00 52.47 137 ARG A CA 1
ATOM 1061 C C . ARG A 1 137 ? 13.821 15.885 -3.708 1.00 52.47 137 ARG A C 1
ATOM 1063 O O . ARG A 1 137 ? 12.701 15.570 -4.160 1.00 52.47 137 ARG A O 1
#

Radius of gyration: 15.98 Å; chains: 1; bounding box: 37×30×43 Å

Sequence (137 aa):
MIMIDGVEHFADVGETVMVPRGKAHFFRNASDDETHATVSFTPGQKHLRFFINLAASTVLTPENFSPQGDAKLLAIALKLHAYRDHLYLAGPPIWVQKLMFATLAPISRLMGYRLIVAPDDAPLGQDTVLKLATELR

Organism: NCBI:txid1028801

Foldseek 3Di:
DKAWQNDDDDDDPPDDDDHDPPTAMDDDDPDPDDDDDDDDDVVRQCVLLLVLQLLLCCQPPVVQADPVSHGNPLLVLLSCQQVLVPDDHPDDDSVVSNVVSVVSNVVSVVVPHDGPGHSDPDDDDPVNSCCSNPDRD

InterPro domains:
  IPR011051 RmlC-like cupin domain superfamily [SSF51182] (2-81)
  IPR014710 RmlC-like jelly roll fold [G3DSA:2.60.120.10] (2-88)

pLDDT: mean 91.08, std 7.81, range [51.88, 98.44]

Secondary structure (DSSP, 8-state):
-EEETTEEE---TT--PPPPTT--EEE---SSS--------SS-TTHHHHHHHHHHHHHH-GGGB-TTSPBPHHHHHHHHHHTTTT---SSS-HHHHHHHHHHHHHHHHHTT---SS-S--S---HHHHHHHHH---